Protein AF-A0A354UP54-F1 (afdb_monomer_lite)

Radius of gyration: 18.19 Å; chains: 1; bounding box: 46×26×48 Å

Structure (mmCIF, N/CA/C/O backbone):
data_AF-A0A354UP54-F1
#
_entry.id   AF-A0A354UP54-F1
#
loop_
_atom_site.group_PDB
_atom_site.id
_atom_site.type_symbol
_atom_site.label_atom_id
_atom_site.label_alt_id
_atom_site.label_comp_id
_atom_site.label_asym_id
_atom_site.label_entity_id
_atom_site.label_seq_id
_atom_site.pdbx_PDB_ins_code
_atom_site.Cartn_x
_atom_site.Cartn_y
_atom_site.Cartn_z
_atom_site.occupancy
_atom_site.B_iso_or_equiv
_atom_site.auth_seq_id
_atom_site.auth_comp_id
_atom_site.auth_asym_id
_atom_site.auth_atom_id
_atom_site.pdbx_PDB_model_num
ATOM 1 N N . MET A 1 1 ? -29.723 2.762 22.557 1.00 41.09 1 MET A N 1
ATOM 2 C CA . MET A 1 1 ? -29.556 2.073 21.258 1.00 41.09 1 MET A CA 1
ATOM 3 C C . MET A 1 1 ? -28.148 1.475 21.207 1.00 41.09 1 MET A C 1
ATOM 5 O O . MET A 1 1 ? -27.186 2.227 21.148 1.00 41.09 1 MET A O 1
ATOM 9 N N . LYS A 1 2 ? -27.987 0.153 21.372 1.00 41.22 2 LYS A N 1
ATOM 10 C CA . LYS A 1 2 ? -26.659 -0.494 21.343 1.00 41.22 2 LYS A CA 1
ATOM 11 C C . LYS A 1 2 ? -26.262 -0.712 19.882 1.00 41.22 2 LYS A C 1
ATOM 13 O O . LYS A 1 2 ? -26.771 -1.634 19.254 1.00 41.22 2 LYS A O 1
ATOM 18 N N . ILE A 1 3 ? -25.395 0.143 19.338 1.00 58.69 3 ILE A N 1
ATOM 19 C CA . ILE A 1 3 ? -24.833 -0.052 17.995 1.00 58.69 3 ILE A CA 1
ATOM 20 C C . ILE A 1 3 ? -23.969 -1.313 18.049 1.00 58.69 3 ILE A C 1
ATOM 22 O O . ILE A 1 3 ? -22.897 -1.333 18.657 1.00 58.69 3 ILE A O 1
ATOM 26 N N . LYS A 1 4 ? -24.485 -2.404 17.481 1.00 47.88 4 LYS A N 1
ATOM 27 C CA . LYS A 1 4 ? -23.779 -3.679 17.370 1.00 47.88 4 LYS A CA 1
ATOM 28 C C . LYS A 1 4 ? -22.612 -3.430 16.414 1.00 47.88 4 LYS A C 1
ATOM 30 O O . LYS A 1 4 ? -22.841 -3.248 15.223 1.00 47.88 4 LYS A O 1
ATOM 35 N N . ARG A 1 5 ? -21.376 -3.340 16.928 1.00 56.56 5 ARG A N 1
ATOM 36 C CA . ARG A 1 5 ? -20.185 -3.251 16.069 1.00 56.56 5 ARG A CA 1
ATOM 37 C C . ARG A 1 5 ? -20.166 -4.499 15.198 1.00 56.56 5 ARG A C 1
ATOM 39 O O . ARG A 1 5 ? -19.932 -5.597 15.702 1.00 56.56 5 ARG A O 1
ATOM 46 N N . VAL A 1 6 ? -20.471 -4.328 13.918 1.00 58.62 6 VAL A N 1
ATOM 47 C CA . VAL A 1 6 ? -20.281 -5.371 12.917 1.00 58.62 6 VAL A CA 1
ATOM 48 C C . VAL A 1 6 ? -18.790 -5.693 12.954 1.00 58.62 6 VAL A C 1
ATOM 50 O O . VAL A 1 6 ? -17.961 -4.784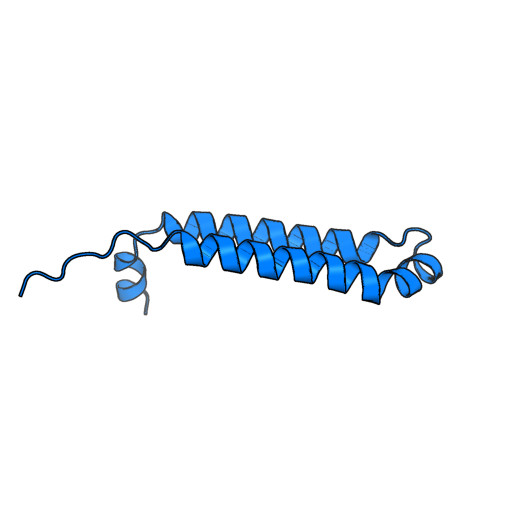 12.875 1.00 58.62 6 VAL A O 1
ATOM 53 N N . LYS A 1 7 ? -18.442 -6.958 13.216 1.00 60.91 7 LYS A N 1
ATOM 54 C CA . LYS A 1 7 ? -17.051 -7.413 13.115 1.00 60.91 7 LYS A CA 1
ATOM 55 C C . LYS A 1 7 ? -16.580 -7.023 11.714 1.00 60.91 7 LYS A C 1
ATOM 57 O O . LYS A 1 7 ? -17.306 -7.295 10.765 1.00 60.91 7 LYS A O 1
ATOM 62 N N . GLY A 1 8 ? -15.455 -6.310 11.622 1.00 62.50 8 GLY A N 1
ATOM 63 C CA . GLY A 1 8 ? -14.973 -5.743 10.362 1.00 62.50 8 GLY A CA 1
ATOM 64 C C . GLY A 1 8 ? -15.010 -6.787 9.251 1.00 62.50 8 GLY A C 1
ATOM 65 O O . GLY A 1 8 ? -14.568 -7.918 9.457 1.00 62.50 8 GLY A O 1
ATOM 66 N N . ASP A 1 9 ? -15.610 -6.419 8.123 1.00 78.81 9 ASP A N 1
ATOM 67 C CA . ASP A 1 9 ? -15.879 -7.354 7.043 1.00 78.81 9 ASP A CA 1
ATOM 68 C C . ASP A 1 9 ? -14.578 -7.661 6.293 1.00 78.81 9 ASP A C 1
ATOM 70 O O . ASP A 1 9 ? -14.097 -6.863 5.488 1.00 78.81 9 ASP A O 1
ATOM 74 N N . ILE A 1 10 ? -13.980 -8.812 6.609 1.00 80.88 10 ILE A N 1
ATOM 75 C CA . ILE A 1 10 ? -12.732 -9.317 6.011 1.00 80.88 10 ILE A CA 1
ATOM 76 C C . ILE A 1 10 ? -12.887 -9.540 4.497 1.00 80.88 10 ILE A C 1
ATOM 78 O O . ILE A 1 10 ? -11.893 -9.544 3.772 1.00 80.88 10 ILE A O 1
ATOM 82 N N . ILE A 1 11 ? -14.115 -9.630 3.983 1.00 86.75 11 ILE A N 1
ATOM 83 C CA . ILE A 1 11 ? -14.371 -9.778 2.548 1.00 86.75 11 ILE A CA 1
ATOM 84 C C . ILE A 1 11 ? -13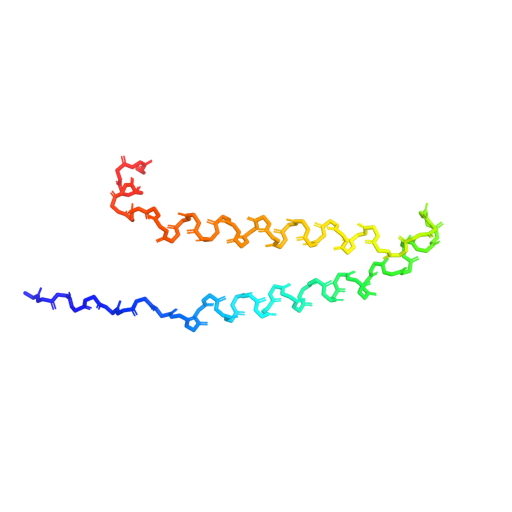.854 -8.562 1.765 1.00 86.75 11 ILE A C 1
ATOM 86 O O . ILE A 1 11 ? -13.258 -8.727 0.702 1.00 86.75 11 ILE A O 1
ATOM 90 N N . ILE A 1 12 ? -14.006 -7.349 2.304 1.00 86.31 12 ILE A N 1
ATOM 91 C CA . ILE A 1 12 ? -13.599 -6.109 1.627 1.00 86.31 12 ILE A CA 1
ATOM 92 C C . ILE A 1 12 ? -12.088 -6.079 1.327 1.00 86.31 12 ILE A C 1
ATOM 94 O O . ILE A 1 12 ? -11.731 -5.925 0.158 1.00 86.31 12 ILE A O 1
ATOM 98 N N . PRO A 1 13 ? -11.176 -6.255 2.305 1.00 86.56 13 PRO A N 1
ATOM 99 C CA . PRO A 1 13 ? -9.743 -6.243 2.024 1.00 86.56 13 PRO A CA 1
ATOM 100 C C . PRO A 1 13 ? -9.304 -7.379 1.091 1.00 86.56 13 PRO A C 1
ATOM 102 O O . PRO A 1 13 ? -8.395 -7.176 0.287 1.00 86.56 13 PRO A O 1
ATOM 105 N N . ILE A 1 14 ? -9.964 -8.543 1.136 1.00 87.94 14 ILE A N 1
ATOM 106 C CA . ILE A 1 14 ? -9.683 -9.652 0.209 1.00 87.94 14 ILE A CA 1
ATOM 107 C C . ILE A 1 14 ? -10.030 -9.258 -1.232 1.00 87.94 14 ILE A C 1
ATOM 109 O O . ILE A 1 14 ? -9.215 -9.448 -2.135 1.00 87.94 14 ILE A O 1
ATOM 113 N N . VAL A 1 15 ? -11.213 -8.681 -1.454 1.00 91.38 15 VAL A N 1
ATOM 114 C CA . VAL A 1 15 ? -11.653 -8.241 -2.788 1.00 91.38 15 VAL A CA 1
ATOM 115 C C . VAL A 1 15 ? -10.749 -7.130 -3.324 1.00 91.38 15 VAL A C 1
ATOM 117 O O . VAL A 1 15 ? -10.345 -7.174 -4.486 1.00 91.38 15 VAL A O 1
ATOM 120 N N . VAL A 1 16 ? -10.364 -6.170 -2.478 1.00 90.44 16 VAL A N 1
ATOM 121 C CA . VAL A 1 16 ? -9.432 -5.094 -2.853 1.00 90.44 16 VAL A CA 1
ATOM 122 C C . VAL A 1 16 ? -8.068 -5.662 -3.254 1.00 90.44 16 VAL A C 1
ATOM 124 O O . VAL A 1 16 ? -7.530 -5.272 -4.291 1.00 90.44 16 VAL A O 1
ATOM 127 N N . ALA A 1 17 ? -7.527 -6.618 -2.492 1.00 88.69 17 ALA A N 1
ATOM 128 C CA . ALA A 1 17 ? -6.262 -7.270 -2.827 1.00 88.69 17 ALA A CA 1
ATOM 129 C C . ALA A 1 17 ? -6.339 -8.036 -4.160 1.00 88.69 17 ALA A C 1
ATOM 131 O O . ALA A 1 17 ? -5.412 -7.950 -4.967 1.00 88.69 17 ALA A O 1
ATOM 132 N N . ALA A 1 18 ? -7.450 -8.732 -4.426 1.00 90.00 18 ALA A N 1
ATOM 133 C CA . ALA A 1 18 ? -7.670 -9.450 -5.681 1.00 90.00 18 ALA A CA 1
ATOM 134 C C . ALA A 1 18 ? -7.734 -8.506 -6.896 1.00 90.00 18 ALA A C 1
ATOM 136 O O . ALA A 1 18 ? -7.068 -8.752 -7.903 1.00 90.00 18 ALA A O 1
ATOM 137 N N . ILE A 1 19 ? -8.480 -7.400 -6.792 1.00 91.00 19 ILE A N 1
ATOM 138 C CA . ILE A 1 19 ? -8.577 -6.394 -7.863 1.00 91.00 19 ILE A CA 1
ATOM 139 C C . ILE A 1 19 ? -7.217 -5.732 -8.108 1.00 91.00 19 ILE A C 1
ATOM 141 O O . ILE A 1 19 ? -6.817 -5.523 -9.253 1.00 91.00 19 ILE A O 1
ATOM 145 N N . ALA A 1 20 ? -6.474 -5.428 -7.046 1.00 88.88 20 ALA A N 1
ATOM 146 C CA . ALA A 1 20 ? -5.168 -4.802 -7.171 1.00 88.88 20 ALA A CA 1
ATOM 147 C C . ALA A 1 20 ? -4.124 -5.749 -7.798 1.00 88.88 20 ALA A C 1
ATOM 149 O O . ALA A 1 20 ? -3.374 -5.311 -8.670 1.00 88.88 20 ALA A O 1
ATOM 150 N N . LEU A 1 21 ? -4.130 -7.047 -7.460 1.00 85.56 21 LEU A N 1
ATOM 151 C CA . LEU A 1 21 ? -3.319 -8.068 -8.147 1.00 85.56 21 LEU A CA 1
ATOM 152 C C . LEU A 1 21 ? -3.667 -8.169 -9.635 1.00 85.56 21 LEU A C 1
ATOM 154 O O . LEU A 1 21 ? -2.768 -8.204 -10.475 1.00 85.56 21 LEU A O 1
ATOM 158 N N . PHE A 1 22 ? -4.958 -8.159 -9.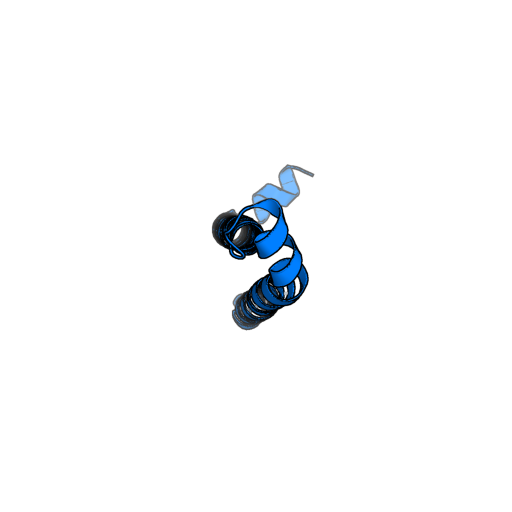972 1.00 88.75 22 PHE A N 1
ATOM 159 C CA . PHE A 1 22 ? -5.403 -8.122 -11.365 1.00 88.75 22 PHE A CA 1
ATOM 160 C C . PHE A 1 22 ? -4.867 -6.880 -12.099 1.00 88.75 22 PHE A C 1
ATOM 162 O O . PHE A 1 22 ? -4.388 -6.985 -13.227 1.00 88.75 22 PHE A O 1
ATOM 169 N N . GLY A 1 23 ? -4.846 -5.721 -11.434 1.00 83.81 23 GLY A N 1
ATOM 170 C CA . GLY A 1 23 ? -4.231 -4.500 -11.954 1.00 83.81 23 GLY A CA 1
ATOM 171 C C . GLY A 1 23 ? -2.731 -4.642 -12.238 1.00 83.81 23 GLY A C 1
ATOM 172 O O . GLY A 1 23 ? -2.267 -4.177 -13.276 1.00 83.81 23 GLY A O 1
ATOM 173 N N . VAL A 1 24 ? -1.971 -5.329 -11.376 1.00 80.31 24 VAL A N 1
ATOM 174 C CA . VAL A 1 24 ? -0.540 -5.613 -11.621 1.00 80.31 24 VAL A CA 1
ATOM 175 C C . VAL A 1 24 ? -0.357 -6.439 -12.898 1.00 80.31 24 VAL A C 1
ATOM 177 O O . VAL A 1 24 ? 0.505 -6.120 -13.718 1.00 80.31 24 VAL A O 1
ATOM 180 N N . VAL A 1 25 ? -1.197 -7.458 -13.101 1.00 80.88 25 VAL A N 1
ATOM 181 C CA . VAL A 1 25 ? -1.172 -8.295 -14.314 1.00 80.88 25 VAL A CA 1
ATOM 182 C C . VAL A 1 25 ? -1.544 -7.483 -15.557 1.00 80.88 25 VAL A C 1
ATOM 184 O O . VAL A 1 25 ? -0.888 -7.610 -16.592 1.00 80.88 25 VAL A O 1
ATOM 187 N N . ALA A 1 26 ? -2.546 -6.607 -15.461 1.00 81.75 26 ALA A N 1
ATOM 188 C CA . ALA A 1 26 ? -2.950 -5.733 -16.560 1.00 81.75 26 ALA A CA 1
ATOM 189 C C . ALA A 1 26 ? -1.838 -4.747 -16.956 1.00 81.75 26 ALA A C 1
ATOM 191 O O . ALA A 1 26 ? -1.566 -4.567 -18.143 1.00 81.75 26 ALA A O 1
ATOM 192 N N . VAL A 1 27 ? -1.144 -4.158 -15.977 1.00 76.44 27 VAL A N 1
ATOM 193 C CA . VAL A 1 27 ? -0.001 -3.264 -16.222 1.00 76.44 27 VAL A CA 1
ATOM 194 C C . VAL A 1 27 ? 1.169 -4.024 -16.842 1.00 76.44 27 VAL A C 1
ATOM 196 O O . VAL A 1 27 ? 1.772 -3.527 -17.793 1.00 76.44 27 VAL A O 1
ATOM 199 N N . TYR A 1 28 ? 1.457 -5.245 -16.376 1.00 71.44 28 TYR A N 1
ATOM 200 C CA . TYR A 1 28 ? 2.440 -6.112 -17.029 1.00 71.44 28 TYR A CA 1
ATOM 201 C C . TYR A 1 28 ? 2.064 -6.368 -18.494 1.00 71.44 28 TYR A C 1
ATOM 203 O O . TYR A 1 28 ? 2.899 -6.187 -19.374 1.00 71.44 28 TYR A O 1
ATOM 211 N N . SER A 1 29 ? 0.800 -6.702 -18.774 1.00 72.19 29 SER A N 1
ATOM 212 C CA . SER A 1 29 ? 0.327 -6.951 -20.140 1.00 72.19 29 SER A CA 1
ATOM 213 C C . SER A 1 29 ? 0.431 -5.719 -21.044 1.00 72.19 29 SER A C 1
ATOM 215 O O . SER A 1 29 ? 0.822 -5.854 -22.200 1.00 72.19 29 SER A O 1
ATOM 217 N N . ALA A 1 30 ? 0.085 -4.531 -20.543 1.00 69.25 30 ALA A N 1
ATOM 218 C CA . ALA A 1 30 ? 0.112 -3.293 -21.323 1.00 69.25 30 ALA A CA 1
ATOM 219 C C . ALA A 1 30 ? 1.538 -2.767 -21.561 1.00 69.25 30 ALA A C 1
ATOM 221 O O . ALA A 1 30 ? 1.806 -2.141 -22.581 1.00 69.25 30 ALA A O 1
ATOM 222 N N . SER A 1 31 ? 2.455 -3.013 -20.622 1.00 62.75 31 SER A N 1
ATOM 223 C CA . SER A 1 31 ? 3.798 -2.419 -20.625 1.00 62.75 31 SER A CA 1
ATOM 224 C C . SER A 1 31 ? 4.903 -3.378 -21.087 1.00 62.75 31 SER A C 1
ATOM 226 O O . SER A 1 31 ? 6.051 -2.961 -21.239 1.00 62.75 31 SER A O 1
ATOM 228 N N . ARG A 1 32 ? 4.569 -4.649 -21.363 1.00 55.19 32 ARG A N 1
ATOM 229 C CA . ARG A 1 32 ? 5.522 -5.667 -21.834 1.00 55.19 32 ARG A CA 1
ATOM 230 C C . ARG A 1 32 ? 6.263 -5.242 -23.106 1.00 55.19 32 ARG A C 1
ATOM 232 O O . ARG A 1 32 ? 7.471 -5.406 -23.160 1.00 55.19 32 ARG A O 1
ATOM 239 N N . TYR A 1 33 ? 5.557 -4.641 -24.067 1.00 54.44 33 TYR A N 1
ATOM 240 C CA . TYR A 1 33 ? 6.151 -4.170 -25.326 1.00 54.44 33 TYR A CA 1
ATOM 241 C C . TYR A 1 33 ? 7.126 -2.999 -25.125 1.00 54.44 33 TYR A C 1
ATOM 243 O O . TYR A 1 33 ? 8.188 -2.975 -25.731 1.00 54.44 33 TYR A O 1
ATOM 251 N N . VAL A 1 34 ? 6.812 -2.066 -24.221 1.00 55.00 34 VAL A N 1
ATOM 252 C CA . VAL A 1 34 ? 7.640 -0.870 -23.969 1.00 55.00 34 VAL A CA 1
ATOM 253 C C . VAL A 1 34 ? 8.911 -1.218 -23.180 1.00 55.00 34 VAL A C 1
ATOM 255 O O . VAL A 1 34 ? 9.972 -0.649 -23.412 1.00 55.00 34 VAL A O 1
ATOM 258 N N . GLY A 1 35 ? 8.839 -2.179 -22.251 1.00 53.22 35 GLY A N 1
ATOM 259 C CA . GLY A 1 35 ? 10.003 -2.589 -21.454 1.00 53.22 35 GLY A CA 1
ATOM 260 C C . GLY A 1 35 ? 11.027 -3.458 -22.201 1.00 53.22 35 GLY A C 1
ATOM 261 O O . GLY A 1 35 ? 12.175 -3.553 -21.759 1.00 53.22 35 GLY A O 1
ATOM 262 N N . GLU A 1 36 ? 10.627 -4.090 -23.306 1.00 53.12 36 GLU A N 1
ATOM 263 C CA . GLU A 1 36 ? 11.519 -4.877 -24.168 1.00 53.12 36 GLU A CA 1
ATOM 264 C C . GLU A 1 36 ? 12.336 -3.980 -25.114 1.00 53.12 36 GLU A C 1
ATOM 266 O O . GLU A 1 36 ? 13.524 -4.240 -25.294 1.00 53.12 36 GLU A O 1
ATOM 271 N N . GLU A 1 37 ? 11.749 -2.891 -25.628 1.00 53.19 37 GLU A N 1
ATOM 272 C CA . GLU A 1 37 ? 12.440 -1.931 -26.508 1.00 53.19 37 GLU A CA 1
ATOM 273 C C . GLU A 1 37 ? 13.364 -0.949 -25.760 1.00 53.19 37 GLU A C 1
ATOM 275 O O . GLU A 1 37 ? 14.487 -0.735 -26.209 1.00 53.19 37 GLU A O 1
ATOM 280 N N . ASP A 1 38 ? 12.957 -0.389 -24.610 1.00 56.00 38 ASP A N 1
ATOM 281 C CA . ASP A 1 38 ? 13.726 0.695 -23.955 1.00 56.00 38 ASP A CA 1
ATOM 282 C C . ASP A 1 38 ? 14.743 0.229 -22.893 1.00 56.00 38 ASP A C 1
ATOM 284 O O . ASP A 1 38 ? 15.725 0.922 -22.622 1.00 56.00 38 ASP A O 1
ATOM 288 N N . TYR A 1 39 ? 14.522 -0.920 -22.243 1.00 55.19 39 TYR A N 1
ATOM 289 C CA . TYR A 1 39 ? 15.305 -1.331 -21.060 1.00 55.19 39 TYR A CA 1
ATOM 290 C C . TYR A 1 39 ? 15.887 -2.750 -21.142 1.00 55.19 39 TYR A C 1
ATOM 292 O O . TYR A 1 39 ? 16.574 -3.177 -20.211 1.00 55.19 39 TYR A O 1
ATOM 300 N N . GLY A 1 40 ? 15.607 -3.502 -22.216 1.00 57.59 40 GLY A N 1
ATOM 301 C CA . GLY A 1 40 ? 16.028 -4.903 -22.363 1.00 57.59 40 GLY A CA 1
ATOM 302 C C . GLY A 1 40 ? 15.468 -5.837 -21.280 1.00 57.59 40 GLY A C 1
ATOM 303 O O . GLY A 1 40 ? 15.980 -6.939 -21.084 1.00 57.59 40 GLY A O 1
ATOM 304 N N . ASN A 1 41 ? 14.451 -5.390 -20.528 1.00 54.94 41 ASN A N 1
ATOM 305 C CA . ASN A 1 41 ? 13.876 -6.120 -19.405 1.00 54.94 41 ASN A CA 1
ATOM 306 C C . ASN A 1 41 ? 12.412 -5.691 -19.189 1.00 54.94 41 ASN A C 1
ATOM 308 O O . ASN A 1 41 ? 12.115 -4.728 -18.475 1.00 54.94 41 ASN A O 1
ATOM 312 N N . GLY A 1 42 ? 11.475 -6.439 -19.785 1.00 56.28 42 GLY A N 1
ATOM 313 C CA . GLY A 1 42 ? 10.025 -6.175 -19.767 1.00 56.28 42 GLY A CA 1
ATOM 314 C C . GLY A 1 42 ? 9.362 -6.135 -18.379 1.00 56.28 42 GLY A C 1
ATOM 315 O O . GLY A 1 42 ? 8.166 -5.875 -18.261 1.00 56.28 42 GLY A O 1
ATOM 316 N N . PHE A 1 43 ? 10.121 -6.376 -17.310 1.00 60.50 43 PHE A N 1
ATOM 317 C CA . PHE A 1 43 ? 9.643 -6.386 -15.929 1.00 60.50 43 PHE A CA 1
ATOM 318 C C . PHE A 1 43 ? 9.775 -5.042 -15.200 1.00 60.50 43 PHE A C 1
ATOM 320 O O . PHE A 1 43 ? 9.280 -4.920 -14.080 1.00 60.50 43 PHE A O 1
ATOM 327 N N . TYR A 1 44 ? 10.393 -4.017 -15.797 1.00 63.38 44 TYR A N 1
ATOM 328 C CA . TYR A 1 44 ? 10.675 -2.756 -15.096 1.00 63.38 44 TYR A CA 1
ATOM 329 C C . TYR A 1 44 ? 9.406 -2.023 -14.612 1.00 63.38 44 TYR A C 1
ATOM 331 O O . TYR A 1 44 ? 9.324 -1.591 -13.459 1.00 63.38 44 TYR A O 1
ATOM 339 N N . PHE A 1 45 ? 8.372 -1.943 -15.453 1.00 64.06 45 PHE A N 1
ATOM 340 C CA . PHE A 1 45 ? 7.088 -1.336 -15.077 1.00 64.06 45 PHE A CA 1
ATOM 341 C C . PHE A 1 45 ? 6.273 -2.216 -14.121 1.00 64.06 45 PHE A C 1
ATOM 343 O O . PHE A 1 45 ? 5.648 -1.705 -13.191 1.00 64.06 45 PHE A O 1
ATOM 350 N N . ALA A 1 46 ? 6.342 -3.540 -14.278 1.00 67.62 46 ALA A N 1
ATOM 351 C CA . ALA A 1 46 ? 5.691 -4.477 -13.364 1.00 67.62 46 ALA A CA 1
ATOM 352 C C . ALA A 1 46 ? 6.300 -4.432 -11.952 1.00 67.62 46 ALA A C 1
ATOM 354 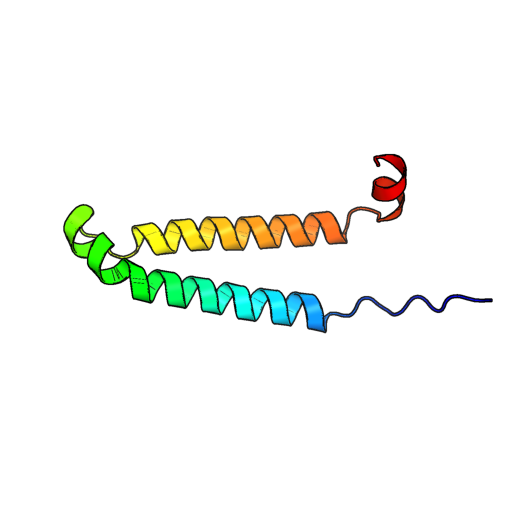O O . ALA A 1 46 ? 5.565 -4.478 -10.965 1.00 67.62 46 ALA A O 1
ATOM 355 N N . LEU A 1 47 ? 7.622 -4.259 -11.838 1.00 69.50 47 LEU A N 1
ATOM 356 C CA . LEU A 1 47 ? 8.311 -4.068 -10.559 1.00 69.50 47 LEU A CA 1
ATOM 357 C C . LEU A 1 47 ? 7.849 -2.791 -9.848 1.00 69.50 47 LEU A C 1
ATOM 359 O O . LEU A 1 47 ? 7.573 -2.831 -8.651 1.00 69.50 47 LEU A O 1
ATOM 363 N N . LYS A 1 48 ? 7.687 -1.674 -10.570 1.00 78.69 48 LYS A N 1
ATOM 364 C CA . LYS A 1 48 ? 7.132 -0.436 -9.991 1.00 78.69 48 LYS A CA 1
ATOM 365 C C . LYS A 1 48 ? 5.699 -0.629 -9.490 1.00 78.69 48 LYS A C 1
ATOM 367 O O . LYS A 1 48 ? 5.370 -0.175 -8.394 1.00 78.69 48 LYS A O 1
ATOM 372 N N . GLN A 1 49 ? 4.871 -1.343 -10.252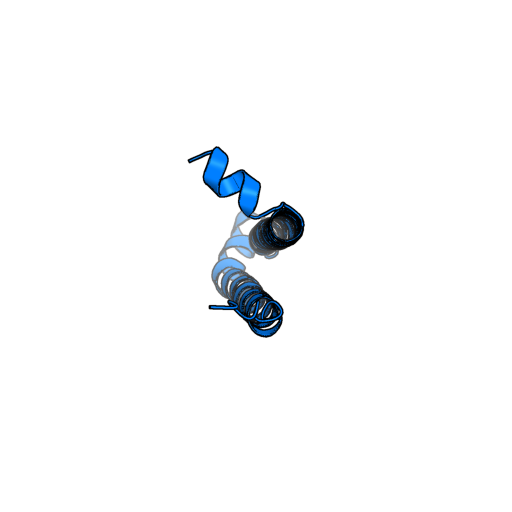 1.00 80.56 49 GLN A N 1
ATOM 373 C CA . GLN A 1 49 ? 3.496 -1.636 -9.852 1.00 80.56 49 GLN A CA 1
ATOM 374 C C . GLN A 1 49 ? 3.442 -2.541 -8.610 1.00 80.56 49 GLN A C 1
ATOM 376 O O . GLN A 1 49 ? 2.616 -2.318 -7.726 1.00 80.56 49 GLN A O 1
ATOM 381 N N . LEU A 1 50 ? 4.358 -3.510 -8.495 1.00 82.25 50 LEU A N 1
ATOM 382 C CA . LEU A 1 50 ? 4.501 -4.356 -7.306 1.00 82.25 50 LEU A CA 1
ATOM 383 C C . LEU A 1 50 ? 4.929 -3.559 -6.072 1.00 82.25 50 LEU A C 1
ATOM 385 O O . LEU A 1 50 ? 4.360 -3.761 -5.001 1.00 82.25 50 LEU A O 1
ATOM 389 N N . VAL A 1 51 ? 5.880 -2.630 -6.204 1.00 85.62 51 VAL A N 1
ATOM 390 C CA . VAL A 1 51 ? 6.288 -1.753 -5.091 1.00 85.62 51 VAL A CA 1
ATOM 391 C C . VAL A 1 51 ? 5.104 -0.914 -4.602 1.00 85.62 51 VAL A C 1
ATOM 393 O O . VAL A 1 51 ? 4.875 -0.828 -3.395 1.00 85.62 51 VAL A O 1
ATOM 396 N N . GLY A 1 52 ? 4.306 -0.359 -5.521 1.00 85.31 52 GLY A N 1
ATOM 397 C CA . GLY A 1 52 ? 3.072 0.353 -5.177 1.00 85.31 52 GLY A CA 1
ATOM 398 C C . GLY A 1 52 ? 2.032 -0.544 -4.495 1.00 85.31 52 GLY A C 1
ATOM 399 O O . GLY A 1 52 ? 1.449 -0.150 -3.486 1.00 85.31 52 GLY A O 1
ATOM 400 N N . PHE A 1 53 ? 1.841 -1.768 -4.992 1.00 86.62 53 PHE A N 1
ATOM 401 C CA . PHE A 1 53 ? 0.925 -2.754 -4.412 1.00 86.62 53 PHE A CA 1
ATOM 402 C C . PHE A 1 53 ? 1.314 -3.144 -2.979 1.00 86.62 53 PHE A C 1
ATOM 404 O O . PHE A 1 53 ? 0.487 -3.061 -2.069 1.00 86.62 53 PHE A O 1
ATOM 411 N N . PHE A 1 54 ? 2.579 -3.508 -2.750 1.00 88.31 54 PHE A N 1
ATOM 412 C CA . PHE A 1 54 ? 3.073 -3.843 -1.413 1.00 88.31 54 PHE A CA 1
ATOM 413 C C . PHE A 1 54 ? 3.056 -2.633 -0.476 1.00 88.31 54 PHE A C 1
ATOM 415 O O . PHE A 1 54 ? 2.656 -2.770 0.680 1.00 88.31 54 PHE A O 1
ATOM 422 N N . GLY A 1 55 ? 3.409 -1.443 -0.970 1.00 91.50 55 GLY A N 1
ATOM 423 C CA . GLY A 1 55 ? 3.288 -0.200 -0.208 1.00 91.50 55 GLY A CA 1
ATOM 424 C C . GLY A 1 55 ? 1.847 0.075 0.234 1.00 91.50 55 GLY A C 1
ATOM 425 O O . GLY A 1 55 ? 1.606 0.385 1.401 1.00 91.50 55 GLY A O 1
ATOM 426 N N . GLY A 1 56 ? 0.878 -0.120 -0.665 1.00 86.94 56 GLY A N 1
ATOM 427 C CA . GLY A 1 56 ? -0.551 -0.002 -0.370 1.00 86.94 56 GLY A CA 1
ATOM 428 C C . GLY A 1 56 ? -1.044 -1.028 0.654 1.00 86.94 56 GLY A C 1
ATOM 429 O O . GLY A 1 56 ? -1.768 -0.664 1.581 1.00 86.94 56 GLY A O 1
ATOM 430 N N . LEU A 1 57 ? -0.614 -2.290 0.553 1.00 87.94 57 LEU A N 1
ATOM 431 C CA . LEU A 1 57 ? -0.948 -3.328 1.537 1.00 87.94 57 LEU A CA 1
ATOM 432 C C . LEU A 1 57 ? -0.404 -3.003 2.932 1.00 87.94 57 LEU A C 1
ATOM 434 O O . LEU A 1 57 ? -1.129 -3.143 3.919 1.00 87.94 57 LEU A O 1
ATOM 438 N N . ILE A 1 58 ? 0.845 -2.539 3.022 1.00 89.19 58 ILE A N 1
ATOM 439 C CA . ILE A 1 58 ? 1.448 -2.107 4.290 1.00 89.19 58 ILE A CA 1
ATOM 440 C C . ILE A 1 58 ? 0.655 -0.931 4.867 1.00 89.19 58 ILE A C 1
ATOM 442 O O . ILE A 1 58 ? 0.287 -0.957 6.042 1.00 89.19 58 ILE A O 1
ATOM 446 N N . ALA A 1 59 ? 0.331 0.067 4.039 1.00 87.69 59 ALA A N 1
ATOM 447 C CA . ALA A 1 59 ? -0.473 1.209 4.457 1.00 87.69 59 ALA A CA 1
ATOM 448 C C . ALA A 1 59 ? -1.842 0.770 4.997 1.00 87.69 59 ALA A C 1
ATOM 450 O O . ALA A 1 59 ? -2.240 1.246 6.061 1.00 87.69 59 ALA A O 1
ATOM 451 N N . MET A 1 60 ? -2.515 -0.176 4.328 1.00 84.94 60 ME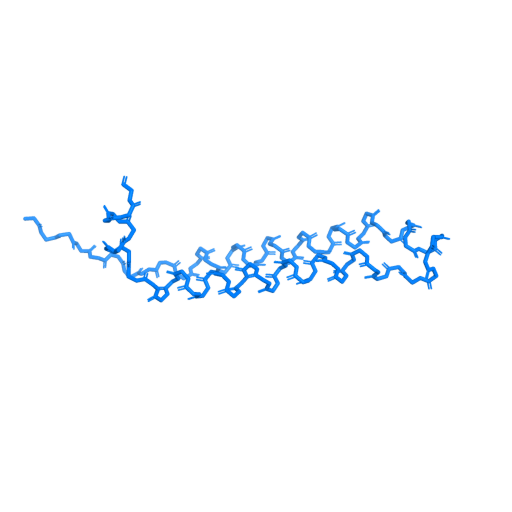T A N 1
ATOM 452 C CA . MET A 1 60 ? -3.803 -0.742 4.750 1.00 84.94 60 MET A CA 1
ATOM 453 C C . MET A 1 60 ? -3.701 -1.455 6.106 1.00 84.94 60 MET A C 1
ATOM 455 O O . MET A 1 60 ? -4.537 -1.243 6.984 1.00 84.94 60 MET A O 1
ATOM 459 N N . PHE A 1 61 ? -2.659 -2.264 6.315 1.00 85.38 61 PHE A N 1
ATOM 460 C CA . PHE A 1 61 ? -2.429 -2.943 7.594 1.00 85.38 61 PHE A CA 1
ATOM 461 C C . PHE A 1 61 ? -2.161 -1.961 8.738 1.00 85.38 61 PHE A C 1
ATOM 463 O O . PHE A 1 61 ? -2.678 -2.151 9.844 1.00 85.38 61 PHE A O 1
ATOM 470 N N . LEU A 1 62 ? -1.389 -0.903 8.473 1.00 85.50 62 LEU A N 1
ATOM 471 C CA . LEU A 1 62 ? -1.107 0.151 9.447 1.00 85.50 62 LEU A CA 1
ATOM 472 C C . LEU A 1 62 ? -2.373 0.936 9.804 1.00 85.50 62 LEU A C 1
ATOM 474 O O . LEU A 1 62 ? -2.651 1.134 10.985 1.00 85.50 62 LEU A O 1
ATOM 478 N N . THR A 1 63 ? -3.176 1.328 8.810 1.00 82.19 63 THR A N 1
ATOM 479 C CA . THR A 1 63 ? -4.457 2.023 9.046 1.00 82.19 63 THR A CA 1
ATOM 480 C C . THR A 1 63 ? -5.460 1.145 9.786 1.00 82.19 63 THR A C 1
ATOM 482 O O . THR A 1 63 ? -6.182 1.651 10.638 1.00 82.19 63 THR A O 1
ATOM 485 N N . MET A 1 64 ? -5.485 -0.164 9.519 1.00 77.25 64 MET A N 1
ATOM 486 C CA . MET A 1 64 ? -6.369 -1.107 10.213 1.00 77.25 64 MET A CA 1
ATOM 487 C C . MET A 1 64 ? -6.044 -1.238 11.711 1.00 77.25 64 MET A C 1
ATOM 489 O O . MET A 1 64 ? -6.949 -1.455 12.515 1.00 77.25 64 MET A O 1
ATOM 493 N N . HIS A 1 65 ? -4.771 -1.097 12.093 1.00 75.00 65 HIS A N 1
ATOM 494 C CA . HIS A 1 65 ? -4.341 -1.119 13.497 1.00 75.00 65 HIS A CA 1
ATOM 495 C C . HIS A 1 65 ? -4.396 0.261 14.171 1.00 75.00 65 HIS A C 1
ATOM 497 O O . HIS A 1 65 ? -4.386 0.341 15.401 1.00 75.00 65 HIS A O 1
ATOM 503 N N . PHE A 1 66 ? -4.467 1.349 13.400 1.00 72.88 66 PHE A N 1
ATOM 504 C CA . PHE A 1 66 ? -4.612 2.698 13.937 1.00 72.88 66 PHE A CA 1
ATOM 505 C C . PHE A 1 66 ? -6.060 2.968 14.366 1.00 72.88 66 PHE A C 1
ATOM 507 O O . PHE A 1 66 ? -7.010 2.795 13.609 1.00 72.88 66 PHE A O 1
ATOM 514 N N . ASP A 1 67 ? -6.233 3.408 15.614 1.00 66.44 67 ASP A N 1
ATOM 515 C CA . ASP A 1 67 ? -7.551 3.629 16.209 1.00 66.44 67 ASP A CA 1
ATOM 516 C C . ASP A 1 67 ? -8.327 4.718 15.441 1.00 66.44 67 ASP A C 1
ATOM 518 O O . ASP A 1 67 ? -7.934 5.888 15.419 1.00 66.44 67 ASP A O 1
ATOM 522 N N . TYR A 1 68 ? -9.459 4.338 14.838 1.00 65.88 68 TYR A N 1
ATOM 523 C CA . TYR A 1 68 ? -10.372 5.214 14.085 1.00 65.88 68 TYR A CA 1
ATOM 524 C C . TYR A 1 68 ? -10.789 6.467 14.878 1.00 65.88 68 TYR A C 1
ATOM 526 O O . TYR A 1 68 ? -11.124 7.499 14.296 1.00 65.88 68 TYR A O 1
ATOM 534 N N . LYS A 1 69 ? -10.733 6.415 16.216 1.00 59.88 69 LYS A N 1
ATOM 535 C CA . LYS A 1 69 ? -11.027 7.556 17.096 1.00 59.88 69 LYS A CA 1
ATOM 536 C C . LYS A 1 69 ? -9.999 8.686 17.015 1.00 59.88 69 LYS A C 1
ATOM 538 O O . LYS A 1 69 ? -10.344 9.823 17.330 1.00 59.88 69 LYS A O 1
ATOM 543 N N . LYS A 1 70 ? -8.756 8.405 16.609 1.00 58.81 70 LYS A N 1
ATOM 544 C CA . LYS A 1 70 ? -7.737 9.446 16.391 1.00 58.81 70 LYS A CA 1
ATOM 545 C C . LYS A 1 70 ? -7.962 10.218 15.090 1.00 58.81 70 LYS A C 1
ATOM 547 O O . LYS A 1 70 ? -7.638 11.398 15.061 1.00 58.81 70 LYS A O 1
ATOM 552 N N . TYR A 1 71 ? -8.581 9.611 14.073 1.00 58.66 71 TYR A N 1
ATOM 553 C CA . TYR A 1 71 ? -8.911 10.304 12.820 1.00 58.66 71 TYR A CA 1
ATOM 554 C C . TYR A 1 71 ? -9.943 11.417 13.027 1.00 58.66 71 TYR A C 1
ATOM 556 O O . TYR A 1 71 ? -9.772 12.504 12.494 1.00 58.66 71 TYR A O 1
ATOM 564 N N . PHE A 1 72 ? -10.954 11.199 13.878 1.00 55.34 72 PHE A N 1
ATOM 565 C CA . PHE A 1 72 ? -11.962 12.225 14.187 1.00 55.34 72 PHE A CA 1
ATOM 566 C C . PHE A 1 72 ? -11.401 13.419 14.979 1.00 55.34 72 PHE A C 1
ATOM 568 O O . PHE A 1 72 ? -12.039 14.457 15.062 1.00 55.34 72 PHE A O 1
ATOM 575 N N . LYS A 1 73 ? -10.220 13.275 15.595 1.00 48.69 73 LYS A N 1
ATOM 576 C CA . LYS A 1 73 ? -9.578 14.343 16.375 1.00 48.69 73 LYS A CA 1
ATOM 577 C C . LYS A 1 73 ? -8.535 15.132 15.575 1.00 48.69 73 LYS A C 1
ATOM 579 O O . LYS A 1 73 ? -7.983 16.088 16.108 1.00 48.69 73 LYS A O 1
ATOM 584 N N . ALA A 1 74 ? -8.233 14.688 14.356 1.00 55.38 74 ALA A N 1
ATOM 585 C CA . ALA A 1 74 ? -7.248 15.289 13.460 1.00 55.38 74 ALA A CA 1
ATOM 586 C C . ALA A 1 74 ? -7.876 15.896 12.187 1.00 55.38 74 ALA A C 1
ATOM 588 O O . ALA A 1 74 ? -7.136 16.413 11.354 1.00 55.38 74 ALA A O 1
ATOM 589 N N . ALA A 1 75 ? -9.205 15.823 12.046 1.00 49.56 75 ALA A N 1
ATOM 590 C CA . ALA A 1 75 ? -10.006 16.556 11.064 1.00 49.56 75 ALA A CA 1
ATOM 591 C C . ALA A 1 75 ? -10.672 17.756 11.747 1.00 49.56 75 ALA A C 1
ATOM 593 O O . ALA A 1 75 ? -10.786 18.809 11.086 1.00 49.56 75 ALA A O 1
#

Sequence (75 aa):
MKIKRVKGDIIIPIVVAAIALFGVVAVYSASRYVGEEDYGNGFYFALKQLVGFFGGLIAMFLTMHFDYKKYFKAA

Foldseek 3Di:
DDPDPDPPDPVVVVVVLVVLVVVLVVQLVVQQVVCCPPPVGSCPRSVVSVVVSVVVVVVVVVVVPDDPVVVVVVD

Secondary structure (DSSP, 8-state):
-----PPP-THHHHHHHHHHHHHHHHHHHHHHHHHHHHSS-TTHHHHHHHHHHHHHHHHHHHHHHS-HHHHTTT-

pLDDT: mean 71.6, std 14.63, range [41.09, 91.5]